Protein AF-A0A150RZE4-F1 (afdb_monomer)

Secondary structure (DSSP, 8-state):
-EEEEEEEPPTT---EEEEEEE---TT-SS-HHHHHHHHHHHHHHHSTTHHHH--EE--SSS-PPEEEEETTEEEEE-GGG-SSS-SSPPPP------SS--GGGT-SS-SB-SSTT-B--STTTSGGGHHHHHHHHHHHHHHHHHHH-HHHHHHHHHHHHHHTT-

Structure (mmCIF, N/CA/C/O backbone):
data_AF-A0A150RZE4-F1
#
_entry.id   AF-A0A150RZE4-F1
#
loop_
_atom_site.group_PDB
_atom_site.id
_atom_site.type_symbol
_atom_site.label_atom_id
_atom_site.label_alt_id
_atom_site.label_comp_id
_atom_site.label_asym_id
_atom_site.label_entity_id
_atom_site.label_seq_id
_atom_site.pdbx_PDB_ins_code
_atom_site.Cartn_x
_atom_site.Cartn_y
_atom_site.Cartn_z
_atom_site.occupancy
_atom_site.B_iso_or_equiv
_atom_site.auth_seq_id
_atom_site.auth_comp_id
_atom_site.auth_asym_id
_atom_site.auth_atom_id
_atom_site.pdbx_PDB_model_num
ATOM 1 N N . MET A 1 1 ? 0.064 -6.403 -2.874 1.00 68.62 1 MET A N 1
ATOM 2 C CA . MET A 1 1 ? 1.194 -6.462 -1.921 1.00 68.62 1 MET A CA 1
ATOM 3 C C . MET A 1 1 ? 0.955 -5.385 -0.879 1.00 68.62 1 MET A C 1
ATOM 5 O O . MET A 1 1 ? 0.702 -4.257 -1.284 1.00 68.62 1 MET A O 1
ATOM 9 N N . ILE A 1 2 ? 0.989 -5.742 0.407 1.00 83.56 2 ILE A N 1
ATOM 10 C CA . ILE A 1 2 ? 0.889 -4.801 1.530 1.00 83.56 2 ILE A CA 1
ATOM 11 C C . ILE A 1 2 ? 2.269 -4.728 2.173 1.00 83.56 2 ILE A C 1
ATOM 13 O O . ILE A 1 2 ? 2.831 -5.760 2.536 1.00 83.56 2 ILE A O 1
ATOM 17 N N . HIS A 1 3 ? 2.824 -3.528 2.273 1.00 85.88 3 HIS A N 1
ATOM 18 C CA . HIS A 1 3 ? 4.017 -3.264 3.061 1.00 85.88 3 HIS A CA 1
ATOM 19 C C . HIS A 1 3 ? 3.568 -2.797 4.444 1.00 85.88 3 HIS A C 1
ATOM 21 O O . HIS A 1 3 ? 2.830 -1.822 4.551 1.00 85.88 3 HIS A O 1
ATOM 27 N N . LEU A 1 4 ? 3.956 -3.528 5.486 1.00 90.50 4 LEU A N 1
ATOM 28 C CA . LEU A 1 4 ? 3.544 -3.257 6.858 1.00 90.50 4 LEU A CA 1
ATOM 29 C C . LEU A 1 4 ? 4.760 -2.873 7.696 1.00 90.50 4 LEU A C 1
ATOM 31 O O . LEU A 1 4 ? 5.730 -3.628 7.771 1.00 90.50 4 LEU A O 1
ATOM 35 N N . GLN A 1 5 ? 4.680 -1.726 8.358 1.00 93.31 5 GLN A N 1
ATOM 36 C CA . GLN A 1 5 ? 5.682 -1.249 9.299 1.00 93.31 5 GLN A CA 1
ATOM 37 C C . GLN A 1 5 ? 5.070 -1.075 10.683 1.00 93.31 5 GLN A C 1
ATOM 39 O O . GLN A 1 5 ? 3.933 -0.632 10.832 1.00 93.31 5 GLN A O 1
ATOM 44 N N . ARG A 1 6 ? 5.853 -1.410 11.706 1.00 93.12 6 ARG A N 1
ATOM 45 C CA . ARG A 1 6 ? 5.508 -1.176 13.103 1.00 93.12 6 ARG A CA 1
ATOM 46 C C . ARG A 1 6 ? 6.266 0.050 13.606 1.00 93.12 6 ARG A C 1
ATOM 48 O O . ARG A 1 6 ? 7.490 0.088 13.509 1.00 93.12 6 ARG A O 1
ATOM 55 N N . CYS A 1 7 ? 5.547 1.002 14.186 1.00 92.44 7 CYS A N 1
ATOM 56 C CA . CYS A 1 7 ? 6.097 2.198 14.811 1.00 92.44 7 CYS A CA 1
ATOM 57 C C . CYS A 1 7 ? 5.615 2.275 16.263 1.00 92.44 7 CYS A C 1
ATOM 59 O O . CYS A 1 7 ? 4.412 2.310 16.524 1.00 92.44 7 CYS A O 1
ATOM 61 N N . ASP A 1 8 ? 6.546 2.304 17.214 1.00 89.19 8 ASP A N 1
ATOM 62 C CA . ASP A 1 8 ? 6.193 2.487 18.619 1.00 89.19 8 ASP A CA 1
ATOM 63 C C . ASP A 1 8 ? 5.810 3.954 18.867 1.00 89.19 8 ASP A C 1
ATOM 65 O O . ASP A 1 8 ? 6.458 4.881 18.367 1.00 89.19 8 ASP A O 1
ATOM 69 N N . LEU A 1 9 ? 4.731 4.169 19.620 1.00 88.06 9 LEU A N 1
ATOM 70 C CA . LEU A 1 9 ? 4.290 5.510 19.984 1.00 88.06 9 LEU A CA 1
ATOM 71 C C . LEU A 1 9 ? 5.104 6.042 21.173 1.00 88.06 9 LEU A C 1
ATOM 73 O O . LEU A 1 9 ? 5.551 5.266 22.022 1.00 88.06 9 LEU A O 1
ATOM 77 N N . PRO A 1 10 ? 5.317 7.367 21.259 1.00 86.94 10 PRO A N 1
ATOM 78 C CA . PRO A 1 10 ? 6.025 7.950 22.386 1.00 86.94 10 PRO A CA 1
ATOM 79 C C . PRO A 1 10 ? 5.259 7.726 23.708 1.00 86.94 10 PRO A C 1
ATOM 81 O O . PRO A 1 10 ? 4.022 7.733 23.722 1.00 86.94 10 PRO A O 1
ATOM 84 N N . PRO A 1 11 ? 5.972 7.576 24.844 1.00 82.62 11 PRO A N 1
ATOM 85 C CA . PRO A 1 11 ? 5.349 7.458 26.160 1.00 82.62 11 PRO A CA 1
ATOM 86 C C . PRO A 1 11 ? 4.418 8.648 26.457 1.00 82.62 11 PRO A C 1
ATOM 88 O O . PRO A 1 11 ? 4.728 9.772 26.055 1.00 82.62 11 PRO A O 1
ATOM 91 N N . PRO A 1 12 ? 3.303 8.448 27.186 1.00 81.75 12 PRO A N 1
ATOM 92 C CA . PRO A 1 12 ? 2.965 7.272 27.996 1.00 81.75 12 PRO A CA 1
ATOM 93 C C . PRO A 1 12 ? 2.113 6.209 27.277 1.00 81.75 12 PRO A C 1
ATOM 95 O O . PRO A 1 12 ? 1.579 5.327 27.946 1.00 81.75 12 PRO A O 1
ATOM 98 N N . SER A 1 13 ? 1.927 6.300 25.955 1.00 84.62 13 SER A N 1
ATOM 99 C CA . SER A 1 13 ? 1.071 5.352 25.233 1.00 84.62 13 SER A CA 1
ATOM 100 C C . SER A 1 13 ? 1.683 3.948 25.239 1.00 84.62 13 SER A C 1
ATOM 102 O O . SER A 1 13 ? 2.878 3.781 25.007 1.00 84.62 13 SER A O 1
ATOM 104 N N . THR A 1 14 ? 0.857 2.936 25.506 1.00 87.00 14 THR A N 1
ATOM 105 C CA . THR A 1 14 ? 1.204 1.517 25.314 1.00 87.00 14 THR A CA 1
ATOM 106 C C . THR A 1 14 ? 0.769 1.000 23.941 1.00 87.00 14 THR A C 1
ATOM 108 O O . THR A 1 14 ? 0.929 -0.185 23.654 1.00 87.00 14 THR A O 1
ATOM 111 N N . ASP A 1 15 ? 0.174 1.863 23.116 1.00 91.12 15 ASP A N 1
ATOM 112 C CA . ASP A 1 15 ? -0.333 1.502 21.800 1.00 91.12 15 ASP A CA 1
ATOM 113 C C . ASP A 1 15 ? 0.804 1.482 20.777 1.00 91.12 15 ASP A C 1
ATOM 115 O O . ASP A 1 15 ? 1.861 2.097 20.936 1.00 91.12 15 ASP A O 1
ATOM 119 N N . THR A 1 16 ? 0.588 0.746 19.695 1.00 92.88 16 THR A N 1
ATOM 120 C CA . THR A 1 16 ? 1.543 0.620 18.597 1.00 92.88 16 THR A CA 1
ATOM 121 C C . THR A 1 16 ? 0.870 1.054 17.309 1.00 92.88 16 THR A C 1
ATOM 123 O O . THR A 1 16 ? -0.236 0.610 17.001 1.00 92.88 16 THR A O 1
ATOM 126 N N . LEU A 1 17 ? 1.548 1.899 16.538 1.00 93.75 17 LEU A N 1
ATOM 127 C CA . LEU A 1 17 ? 1.087 2.290 15.219 1.00 93.75 17 LEU A CA 1
ATOM 128 C C . LEU A 1 17 ? 1.547 1.249 14.196 1.00 93.75 17 LEU A C 1
ATOM 130 O O . LEU A 1 17 ? 2.738 0.966 14.066 1.00 93.75 17 LEU A O 1
ATOM 134 N N . LEU A 1 18 ? 0.595 0.696 13.451 1.00 95.19 18 LEU A N 1
ATOM 135 C CA . LEU A 1 18 ? 0.874 -0.106 12.267 1.00 95.19 18 LEU A CA 1
ATOM 136 C C . LEU A 1 18 ? 0.630 0.756 11.030 1.00 95.19 18 LEU A C 1
ATOM 138 O O . LEU A 1 18 ? -0.494 1.194 10.790 1.00 95.19 18 LEU A O 1
ATOM 142 N N . VAL A 1 19 ? 1.683 1.003 10.254 1.00 95.00 19 VAL A N 1
ATOM 143 C CA . VAL A 1 19 ? 1.608 1.736 8.988 1.00 95.00 19 VAL A CA 1
ATOM 144 C C . VAL A 1 19 ? 1.555 0.717 7.860 1.00 95.00 19 VAL A C 1
ATOM 146 O O . VAL A 1 19 ? 2.504 -0.039 7.656 1.00 95.00 19 VAL A O 1
ATOM 149 N N . ALA A 1 20 ? 0.429 0.680 7.153 1.00 93.25 20 ALA A N 1
ATOM 150 C CA . ALA A 1 20 ? 0.227 -0.192 6.008 1.00 93.25 20 ALA A CA 1
ATOM 151 C C . ALA A 1 20 ? 0.217 0.630 4.717 1.00 93.25 20 ALA A C 1
ATOM 153 O O . ALA A 1 20 ? -0.583 1.550 4.560 1.00 93.25 20 ALA A O 1
ATOM 154 N N . GLU A 1 21 ? 1.081 0.263 3.778 1.00 88.81 21 GLU A N 1
ATOM 155 C CA . GLU A 1 21 ? 1.181 0.886 2.465 1.00 88.81 21 GLU A CA 1
ATOM 156 C C . GLU A 1 21 ? 0.834 -0.129 1.379 1.00 88.81 21 GLU A C 1
ATOM 158 O O . GLU A 1 21 ? 1.273 -1.285 1.402 1.00 88.81 21 GLU A O 1
ATOM 163 N N . ILE A 1 22 ? 0.067 0.318 0.388 1.00 85.69 22 ILE A N 1
ATOM 164 C CA . ILE A 1 22 ? -0.231 -0.460 -0.810 1.00 85.69 22 ILE A CA 1
ATOM 165 C C . ILE A 1 22 ? 0.018 0.378 -2.052 1.00 85.69 22 ILE A C 1
ATOM 167 O O . ILE A 1 22 ? -0.151 1.595 -2.057 1.00 85.69 22 ILE A O 1
ATOM 171 N N . LEU A 1 23 ? 0.363 -0.300 -3.140 1.00 82.69 23 LEU A N 1
ATOM 172 C CA . LEU A 1 23 ? 0.242 0.287 -4.465 1.00 82.69 23 LEU A CA 1
ATOM 173 C C . LEU A 1 23 ? -1.201 0.100 -4.926 1.00 82.69 23 LEU A C 1
ATOM 175 O O . LEU A 1 23 ? -1.686 -1.033 -4.947 1.00 82.69 23 LEU A O 1
ATOM 179 N N . LEU A 1 24 ? -1.860 1.198 -5.294 1.00 81.19 24 LEU A N 1
ATOM 180 C CA . LEU A 1 24 ? -3.195 1.189 -5.881 1.00 81.19 24 LEU A CA 1
ATOM 181 C C . LEU A 1 24 ? -3.069 1.410 -7.399 1.00 81.19 24 LEU A C 1
ATOM 183 O O . LEU A 1 24 ? -2.733 2.516 -7.818 1.00 81.19 24 LEU A O 1
ATOM 187 N N . PRO A 1 25 ? -3.265 0.377 -8.235 1.00 73.81 25 PRO A N 1
ATOM 188 C CA . PRO A 1 25 ? -3.227 0.541 -9.684 1.00 73.81 25 PRO A CA 1
ATOM 189 C C . PRO A 1 25 ? -4.436 1.342 -10.185 1.00 73.81 25 PRO A C 1
ATOM 191 O O . PRO A 1 25 ? -5.564 1.021 -9.818 1.00 73.81 25 PRO A O 1
ATOM 194 N N . ASP A 1 26 ? -4.221 2.280 -11.115 1.00 69.62 26 ASP A N 1
ATOM 195 C CA . ASP A 1 26 ? -5.285 3.103 -11.730 1.00 69.62 26 ASP A CA 1
ATOM 196 C C . ASP A 1 26 ? -6.411 2.269 -12.386 1.00 69.62 26 ASP A C 1
ATOM 198 O O . ASP A 1 26 ? -7.526 2.749 -12.569 1.00 69.62 26 ASP A O 1
ATOM 202 N N . ARG A 1 27 ? -6.136 1.007 -12.748 1.00 70.62 27 ARG A N 1
ATOM 203 C CA . ARG A 1 27 ? -7.092 0.071 -13.378 1.00 70.62 27 ARG A CA 1
ATOM 204 C C . ARG A 1 27 ? -7.380 -1.168 -12.524 1.00 70.62 27 ARG A C 1
ATOM 206 O O . ARG A 1 27 ? -7.675 -2.237 -13.054 1.00 70.62 27 ARG A O 1
ATOM 213 N N . SER A 1 28 ? -7.219 -1.051 -11.211 1.00 73.00 28 SER A N 1
ATOM 214 C CA . SER A 1 28 ? -7.505 -2.131 -10.268 1.00 73.00 28 SER A CA 1
ATOM 215 C C . SER A 1 28 ? -9.014 -2.329 -10.081 1.00 73.00 28 SER A C 1
ATOM 217 O O . SER A 1 28 ? -9.747 -1.342 -10.063 1.00 73.00 28 SER A O 1
ATOM 219 N N . PRO A 1 29 ? -9.496 -3.571 -9.874 1.00 82.12 29 PRO A N 1
ATOM 220 C CA . PRO A 1 29 ? -10.863 -3.796 -9.404 1.00 82.12 29 PRO A CA 1
ATOM 221 C C . PRO A 1 29 ? -11.077 -3.277 -7.974 1.00 82.12 29 PRO A C 1
ATOM 223 O O . PRO A 1 29 ? -12.210 -3.034 -7.584 1.00 82.12 29 PRO A O 1
ATOM 226 N N . LEU A 1 30 ? -9.999 -3.114 -7.199 1.00 85.94 30 LEU A N 1
ATOM 227 C CA . LEU A 1 30 ? -10.041 -2.525 -5.866 1.00 85.94 30 LEU A CA 1
ATOM 228 C C . LEU A 1 30 ? -10.041 -1.001 -5.983 1.00 85.94 30 LEU A C 1
ATOM 230 O O . LEU A 1 30 ? -9.031 -0.419 -6.389 1.00 85.94 30 LEU A O 1
ATOM 234 N N . SER A 1 31 ? -11.148 -0.365 -5.605 1.00 90.94 31 SER A N 1
ATOM 235 C CA . SER A 1 31 ? -11.231 1.093 -5.555 1.00 90.94 31 SER A CA 1
ATOM 236 C C . SER A 1 31 ? -10.500 1.667 -4.334 1.00 90.94 31 SER A C 1
ATOM 238 O O . SER A 1 31 ? -10.286 0.987 -3.328 1.00 90.94 31 SER A O 1
ATOM 240 N N . LEU A 1 32 ? -10.155 2.959 -4.389 1.00 90.50 32 LEU A N 1
ATOM 241 C CA . LEU A 1 32 ? -9.552 3.673 -3.256 1.00 90.50 32 LEU A CA 1
ATOM 242 C C . LEU A 1 32 ? -10.427 3.610 -1.991 1.00 90.50 32 LEU A C 1
ATOM 244 O O . LEU A 1 32 ? -9.903 3.494 -0.887 1.00 90.50 32 LEU A O 1
ATOM 248 N N . LEU A 1 33 ? -11.752 3.639 -2.152 1.00 92.62 33 LEU A N 1
ATOM 249 C CA . LEU A 1 33 ? -12.703 3.600 -1.037 1.00 92.62 33 LEU A CA 1
ATOM 250 C C . LEU A 1 33 ? -12.755 2.224 -0.354 1.00 92.62 33 LEU A C 1
ATOM 252 O O . LEU A 1 33 ? -13.045 2.131 0.836 1.00 92.62 33 LEU A O 1
ATOM 256 N N . GLU A 1 34 ? -12.452 1.156 -1.093 1.00 94.25 34 GLU A N 1
ATOM 257 C CA . GLU A 1 34 ? -12.431 -0.222 -0.587 1.00 94.25 34 GLU A CA 1
ATOM 258 C C . GLU A 1 34 ? -11.047 -0.631 -0.069 1.00 94.25 34 GLU A C 1
ATOM 260 O O . GLU A 1 34 ? -10.932 -1.561 0.731 1.00 94.25 34 GLU A O 1
ATOM 265 N N . ALA A 1 35 ? -9.994 0.079 -0.488 1.00 93.44 35 ALA A N 1
ATOM 266 C CA . ALA A 1 35 ? -8.604 -0.249 -0.192 1.00 93.44 35 ALA A CA 1
ATOM 267 C C . ALA A 1 35 ? -8.330 -0.436 1.304 1.00 93.44 35 ALA A C 1
ATOM 269 O O . ALA A 1 35 ? -7.691 -1.412 1.695 1.00 93.44 35 ALA A O 1
ATOM 270 N N . ARG A 1 36 ? -8.848 0.459 2.153 1.00 95.31 36 ARG A N 1
ATOM 271 C CA . ARG A 1 36 ? -8.673 0.376 3.610 1.00 95.31 36 ARG A CA 1
ATOM 272 C C . ARG A 1 36 ? -9.277 -0.901 4.199 1.00 95.31 36 ARG A C 1
ATOM 274 O O . ARG A 1 36 ? -8.641 -1.529 5.042 1.00 95.31 36 ARG A O 1
ATOM 281 N N . GLN A 1 37 ? -10.474 -1.294 3.756 1.00 95.31 37 GLN A N 1
ATOM 282 C CA . GLN A 1 37 ? -11.107 -2.536 4.210 1.00 95.31 37 GLN A CA 1
ATOM 283 C C . GLN A 1 37 ? -10.313 -3.749 3.721 1.00 95.31 37 GLN A C 1
ATOM 285 O O . GLN A 1 37 ? -9.995 -4.617 4.523 1.00 95.31 37 GLN A O 1
ATOM 290 N N . ALA A 1 38 ? -9.909 -3.764 2.448 1.00 94.75 38 ALA A N 1
ATOM 291 C CA . ALA A 1 38 ? -9.130 -4.862 1.880 1.00 94.75 38 ALA A CA 1
ATOM 292 C C . ALA A 1 38 ? -7.770 -5.052 2.575 1.00 94.75 38 ALA A C 1
ATOM 294 O O . ALA A 1 38 ? -7.336 -6.184 2.788 1.00 94.75 38 ALA A O 1
ATOM 295 N N . VAL A 1 39 ? -7.102 -3.956 2.956 1.00 94.62 39 VAL A N 1
ATOM 296 C CA . VAL A 1 39 ? -5.878 -4.011 3.768 1.00 94.62 39 VAL A CA 1
ATOM 297 C C . VAL A 1 39 ? -6.173 -4.614 5.134 1.00 94.62 39 VAL A C 1
ATOM 299 O O . VAL A 1 39 ? -5.452 -5.512 5.560 1.00 94.62 39 VAL A O 1
ATOM 302 N N . LEU A 1 40 ? -7.227 -4.152 5.811 1.00 95.38 40 LEU A N 1
ATOM 303 C CA . LEU A 1 40 ? -7.577 -4.660 7.132 1.00 95.38 40 LEU A CA 1
ATOM 304 C C . LEU A 1 40 ? -7.924 -6.154 7.095 1.00 95.38 40 LEU A C 1
ATOM 306 O O . LEU A 1 40 ? -7.404 -6.901 7.914 1.00 95.38 40 LEU A O 1
ATOM 310 N N . ASP A 1 41 ? -8.717 -6.594 6.117 1.00 95.06 41 ASP A N 1
ATOM 311 C CA . ASP A 1 41 ? -9.103 -7.999 5.945 1.00 95.06 41 ASP A CA 1
ATOM 312 C C . ASP A 1 41 ? -7.876 -8.894 5.728 1.00 95.06 41 ASP A C 1
ATOM 314 O O . ASP A 1 41 ? -7.741 -9.940 6.365 1.00 95.06 41 ASP A O 1
ATOM 318 N N . ALA A 1 42 ? -6.945 -8.458 4.874 1.00 94.81 42 ALA A N 1
ATOM 319 C CA . ALA A 1 42 ? -5.697 -9.174 4.637 1.00 94.81 42 ALA A CA 1
ATOM 320 C C . ALA A 1 42 ? -4.825 -9.240 5.901 1.00 94.81 42 ALA A C 1
ATOM 322 O O . ALA A 1 42 ? -4.275 -10.291 6.217 1.00 94.81 42 ALA A O 1
ATOM 323 N N . LEU A 1 43 ? -4.717 -8.142 6.654 1.00 94.81 43 LEU A N 1
ATOM 324 C CA . LEU A 1 43 ? -3.960 -8.132 7.905 1.00 94.81 43 LEU A CA 1
ATOM 325 C C . LEU A 1 43 ? -4.611 -9.007 8.977 1.00 94.81 43 LEU A C 1
ATOM 327 O O . LEU A 1 43 ? -3.899 -9.714 9.677 1.00 94.81 43 LEU A O 1
ATOM 331 N N . THR A 1 44 ? -5.936 -9.003 9.104 1.00 94.12 44 THR A N 1
ATOM 332 C CA . THR A 1 44 ? -6.656 -9.847 10.068 1.00 94.12 44 THR A CA 1
ATOM 333 C C . THR A 1 44 ? -6.558 -11.332 9.720 1.00 94.12 44 THR A C 1
ATOM 335 O O . THR A 1 44 ? -6.514 -12.159 10.629 1.00 94.12 44 THR A O 1
ATOM 338 N N . ALA A 1 45 ? -6.484 -11.680 8.432 1.00 94.81 45 ALA A N 1
ATOM 339 C CA . ALA A 1 45 ? -6.262 -13.057 7.998 1.00 94.81 45 ALA A CA 1
ATOM 340 C C . ALA A 1 45 ? -4.870 -13.584 8.394 1.00 94.81 45 ALA A C 1
ATOM 342 O O . ALA A 1 45 ? -4.743 -14.746 8.775 1.00 94.81 45 ALA A O 1
ATOM 343 N N . GLU A 1 46 ? -3.843 -12.731 8.335 1.00 93.62 46 GLU A N 1
ATOM 344 C CA . GLU A 1 46 ? -2.446 -13.120 8.577 1.00 93.62 46 GLU A CA 1
ATOM 345 C C . GLU A 1 46 ? -1.978 -12.885 10.026 1.00 93.62 46 GLU A C 1
ATOM 347 O O . GLU A 1 46 ? -1.076 -13.572 10.509 1.00 93.62 46 GLU A O 1
ATOM 352 N N . LEU A 1 47 ? -2.567 -11.919 10.740 1.00 93.06 47 LEU A N 1
ATOM 353 C CA . LEU A 1 47 ? -2.191 -11.537 12.104 1.00 93.06 47 LEU A CA 1
ATOM 354 C C . LEU A 1 47 ? -3.253 -12.006 13.110 1.00 93.06 47 LEU A C 1
ATOM 356 O O . LEU A 1 47 ? -4.325 -11.397 13.217 1.00 93.06 47 LEU A O 1
ATOM 360 N N . PRO A 1 48 ? -2.958 -13.051 13.909 1.00 93.25 48 PRO A N 1
ATOM 361 C CA . PRO A 1 48 ? -3.902 -13.581 14.879 1.00 93.25 48 PRO A CA 1
ATOM 362 C C . PRO A 1 48 ? -4.370 -12.511 15.863 1.00 93.25 48 PRO A C 1
ATOM 364 O O . PRO A 1 48 ? -3.569 -11.768 16.428 1.00 93.25 48 PRO A O 1
ATOM 367 N N . PHE A 1 49 ? -5.680 -12.485 16.106 1.00 91.88 49 PHE A N 1
ATOM 368 C CA . PHE A 1 49 ? -6.333 -11.622 17.096 1.00 91.88 49 PHE A CA 1
ATOM 369 C C . PHE A 1 49 ? -6.248 -10.115 16.825 1.00 91.88 49 PHE A C 1
ATOM 371 O O . PHE A 1 49 ? -6.724 -9.351 17.663 1.00 91.88 49 PHE A O 1
ATOM 378 N N . LEU A 1 50 ? -5.726 -9.673 15.672 1.00 92.56 50 LEU A N 1
ATOM 379 C CA . LEU A 1 50 ? -5.575 -8.250 15.344 1.00 92.56 50 LEU A CA 1
ATOM 380 C C . LEU A 1 50 ? -6.870 -7.463 15.582 1.00 92.56 50 LEU A C 1
ATOM 382 O O . LEU A 1 50 ? -6.859 -6.444 16.262 1.00 92.56 50 LEU A O 1
ATOM 386 N N . GLU A 1 51 ? -7.995 -7.997 15.111 1.00 91.38 51 GLU A N 1
ATOM 387 C CA . GLU A 1 51 ? -9.346 -7.436 15.260 1.00 91.38 51 GLU A CA 1
ATOM 388 C C . GLU A 1 51 ? -9.778 -7.136 16.708 1.00 91.38 51 GLU A C 1
ATOM 390 O O . GLU A 1 51 ? -10.679 -6.329 16.921 1.00 91.38 51 GLU A O 1
ATOM 395 N N . ARG A 1 52 ? -9.179 -7.785 17.714 1.00 92.81 52 ARG A N 1
ATOM 396 C CA . ARG A 1 52 ? -9.480 -7.562 19.141 1.00 92.81 52 ARG A CA 1
ATOM 397 C C . ARG A 1 52 ? -8.654 -6.430 19.741 1.00 92.81 52 ARG A C 1
ATOM 399 O O . ARG A 1 52 ? -8.985 -5.945 20.817 1.00 92.81 52 ARG A O 1
ATOM 406 N N . HIS A 1 53 ? -7.578 -6.051 19.058 1.00 92.69 53 HIS A N 1
ATOM 407 C CA . HIS A 1 53 ? -6.590 -5.076 19.505 1.00 92.69 53 HIS A CA 1
ATOM 408 C C . HIS A 1 53 ? -6.600 -3.796 18.660 1.00 92.69 53 HIS A C 1
ATOM 410 O O . HIS A 1 53 ? -5.793 -2.900 18.898 1.00 92.69 53 HIS A O 1
ATOM 416 N N . LEU A 1 54 ? -7.506 -3.687 17.683 1.00 94.81 54 LEU A N 1
ATOM 417 C CA . LEU A 1 54 ? -7.706 -2.449 16.939 1.00 94.81 54 LEU A CA 1
ATOM 418 C C . LEU A 1 54 ? -8.282 -1.381 17.869 1.00 94.81 54 LEU A C 1
ATOM 420 O O . LEU A 1 54 ? -9.284 -1.607 18.541 1.00 94.81 54 LEU A O 1
ATOM 424 N N . VAL A 1 55 ? -7.657 -0.206 17.861 1.00 94.06 55 VAL A N 1
ATOM 425 C CA . VAL A 1 55 ? -8.143 0.995 18.560 1.00 94.06 55 VAL A CA 1
ATOM 426 C C . VAL A 1 55 ? -8.651 2.011 17.543 1.00 94.06 55 VAL A C 1
ATOM 428 O O . VAL A 1 55 ? -9.729 2.585 17.693 1.00 94.06 55 VAL A O 1
ATOM 431 N N . LEU A 1 56 ? -7.889 2.209 16.468 1.00 93.56 56 LEU A N 1
ATOM 432 C CA . LEU A 1 56 ? -8.186 3.172 15.422 1.00 93.56 56 LEU A CA 1
ATOM 433 C C . LEU A 1 56 ? -7.664 2.658 14.080 1.00 93.56 56 LEU A C 1
ATOM 435 O O . LEU A 1 56 ? -6.560 2.124 14.006 1.00 93.56 56 LEU A O 1
ATOM 439 N N . VAL A 1 57 ? -8.457 2.834 13.025 1.00 95.88 57 VAL A N 1
ATOM 440 C CA . VAL A 1 57 ? -8.045 2.571 11.643 1.00 95.88 57 VAL A CA 1
ATOM 441 C C . VAL A 1 57 ? -8.397 3.785 10.792 1.00 95.88 57 VAL A C 1
ATOM 443 O O . VAL A 1 57 ? -9.563 4.178 10.689 1.00 95.88 57 VAL A O 1
ATOM 446 N N . ASP A 1 58 ? -7.378 4.365 10.165 1.00 94.88 58 ASP A N 1
ATOM 447 C CA . ASP A 1 58 ? -7.512 5.506 9.266 1.00 94.88 58 ASP A CA 1
ATOM 448 C C . ASP A 1 58 ? -6.722 5.292 7.970 1.00 94.88 58 ASP A C 1
ATOM 450 O O . ASP A 1 58 ? -5.709 4.597 7.950 1.00 94.88 58 ASP A O 1
ATOM 454 N N . SER A 1 59 ? -7.201 5.910 6.896 1.00 93.88 59 SER A N 1
ATOM 455 C CA . SER A 1 59 ? -6.457 6.147 5.667 1.00 93.88 59 SER A CA 1
ATOM 456 C C . SER A 1 59 ? -6.524 7.639 5.381 1.00 93.88 59 SER A C 1
ATOM 458 O O . SER A 1 59 ? -7.605 8.208 5.244 1.00 93.88 59 SER A O 1
ATOM 460 N N . VAL A 1 60 ? -5.368 8.286 5.257 1.00 91.56 60 VAL A N 1
ATOM 461 C CA . VAL A 1 60 ? -5.321 9.715 4.915 1.00 91.56 60 VAL A CA 1
ATOM 462 C C . VAL A 1 60 ? -5.774 9.978 3.476 1.00 91.56 60 VAL A C 1
ATOM 464 O O . VAL A 1 60 ? -6.126 11.103 3.143 1.00 91.56 60 VAL A O 1
ATOM 467 N N . HIS A 1 61 ? -5.807 8.949 2.624 1.00 91.94 61 HIS A N 1
ATOM 468 C CA . HIS A 1 61 ? -6.035 9.089 1.186 1.00 91.94 61 HIS A CA 1
ATOM 469 C C . HIS A 1 61 ? -7.475 8.830 0.744 1.00 91.94 61 HIS A C 1
ATOM 471 O O . HIS A 1 61 ? -7.873 9.327 -0.304 1.00 91.94 61 HIS A O 1
ATOM 477 N N . ASP A 1 62 ? -8.266 8.055 1.492 1.00 92.31 62 ASP A N 1
ATOM 478 C CA . ASP A 1 62 ? -9.608 7.656 1.034 1.00 92.31 62 ASP A CA 1
ATOM 479 C C . ASP A 1 62 ? -10.689 8.719 1.297 1.00 92.31 62 ASP A C 1
ATOM 481 O O . ASP A 1 62 ? -11.775 8.656 0.722 1.00 92.31 62 ASP A O 1
ATOM 485 N N . GLY A 1 63 ? -10.392 9.711 2.143 1.00 91.44 63 GLY A N 1
ATOM 486 C CA . GLY A 1 63 ? -11.319 10.784 2.509 1.00 91.44 63 GLY A CA 1
ATOM 487 C C . GLY A 1 63 ? -12.521 10.318 3.331 1.00 91.44 63 GLY A C 1
ATOM 488 O O . GLY A 1 63 ? -13.449 11.094 3.547 1.00 91.44 63 GLY A O 1
ATOM 489 N N . LEU A 1 64 ? -12.524 9.071 3.800 1.00 93.62 64 LEU A N 1
ATOM 490 C CA . LEU A 1 64 ? -13.628 8.497 4.551 1.00 93.62 64 LEU A CA 1
ATOM 491 C C . LEU A 1 64 ? -13.519 8.834 6.051 1.00 93.62 64 LEU A C 1
ATOM 493 O O . LEU A 1 64 ? -12.436 9.170 6.548 1.00 93.62 64 LEU A O 1
ATOM 497 N N . PRO A 1 65 ? -14.627 8.697 6.809 1.00 95.00 65 PRO A N 1
ATOM 498 C CA . PRO A 1 65 ? -14.596 8.785 8.263 1.00 95.00 65 PRO A CA 1
ATOM 499 C C . PRO A 1 65 ? -13.636 7.765 8.880 1.00 95.00 65 PRO A C 1
ATOM 501 O O . PRO A 1 65 ? -13.502 6.631 8.399 1.00 95.00 65 PRO A O 1
ATOM 504 N N . VAL A 1 66 ? -13.011 8.156 9.986 1.00 94.81 66 VAL A N 1
ATOM 505 C CA . VAL A 1 66 ? -12.087 7.317 10.751 1.00 94.81 66 VAL A CA 1
ATOM 506 C C . VAL A 1 66 ? -12.855 6.248 11.508 1.00 94.81 66 VAL A C 1
ATOM 508 O O . VAL A 1 66 ? -13.952 6.490 12.016 1.00 94.81 66 VAL A O 1
ATOM 511 N N . TRP A 1 67 ? -12.290 5.047 11.572 1.00 96.00 67 TRP A N 1
ATOM 512 C CA . TRP A 1 67 ? -12.873 3.942 12.317 1.00 96.00 67 TRP A CA 1
ATOM 513 C C . TRP A 1 67 ? -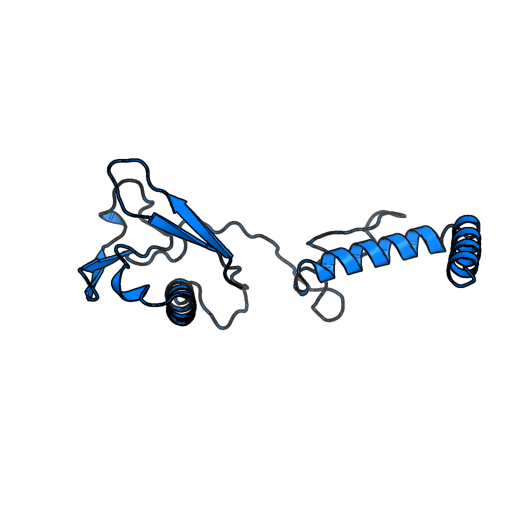12.274 3.919 13.712 1.00 96.00 67 TRP A C 1
ATOM 515 O O . TRP A 1 67 ? -11.098 3.604 13.878 1.00 96.00 67 TRP A O 1
ATOM 525 N N . LEU A 1 68 ? -13.088 4.238 14.710 1.00 95.25 68 LEU A N 1
ATOM 526 C CA . LEU A 1 68 ? -12.739 4.049 16.109 1.00 95.25 68 LEU A CA 1
ATOM 527 C C . LEU A 1 68 ? -13.307 2.713 16.584 1.00 95.25 68 LEU A C 1
ATOM 529 O O . LEU A 1 68 ? -14.467 2.394 16.311 1.00 95.25 68 LEU A O 1
ATOM 533 N N . TYR A 1 69 ? -12.505 1.952 17.311 1.00 94.56 69 TYR A N 1
ATOM 534 C CA . TYR A 1 69 ? -12.900 0.675 17.878 1.00 94.56 69 TYR A CA 1
ATOM 535 C C . TYR A 1 69 ? -13.033 0.796 19.395 1.00 94.56 69 TYR A C 1
ATOM 537 O O . TYR A 1 69 ? -12.138 1.274 20.087 1.00 94.56 69 TYR A O 1
ATOM 545 N N . ASP A 1 70 ? -14.189 0.376 19.901 1.00 89.00 70 ASP A N 1
ATOM 546 C CA . ASP A 1 70 ? -14.457 0.186 21.325 1.00 89.00 70 ASP A CA 1
ATOM 547 C C . ASP A 1 70 ? -14.657 -1.317 21.549 1.00 89.00 70 ASP A C 1
ATOM 549 O O . ASP A 1 70 ? -15.720 -1.880 21.248 1.00 89.00 70 ASP A O 1
ATOM 553 N N . GLY A 1 71 ? -13.566 -1.995 21.912 1.00 85.44 71 GLY A N 1
ATOM 554 C CA . GLY A 1 71 ? -13.449 -3.441 21.739 1.00 85.44 71 GLY A CA 1
ATOM 555 C C . GLY A 1 71 ? -13.595 -3.813 20.260 1.00 85.44 71 GLY A C 1
ATOM 556 O O . GLY A 1 71 ? -12.946 -3.234 19.399 1.00 85.44 71 GLY A O 1
ATOM 557 N N . GLN A 1 72 ? -14.496 -4.743 19.936 1.00 85.81 72 GLN A N 1
ATOM 558 C CA . GLN A 1 72 ? -14.757 -5.132 18.540 1.00 85.81 72 GLN A CA 1
ATOM 559 C C . GLN A 1 72 ? -15.847 -4.295 17.855 1.00 85.81 72 GLN A C 1
ATOM 561 O O . GLN A 1 72 ? -16.238 -4.573 16.720 1.00 85.81 72 GLN A O 1
ATOM 566 N N . ARG A 1 73 ? -16.375 -3.262 18.525 1.00 91.31 73 ARG A N 1
ATOM 567 C CA . ARG A 1 73 ? -17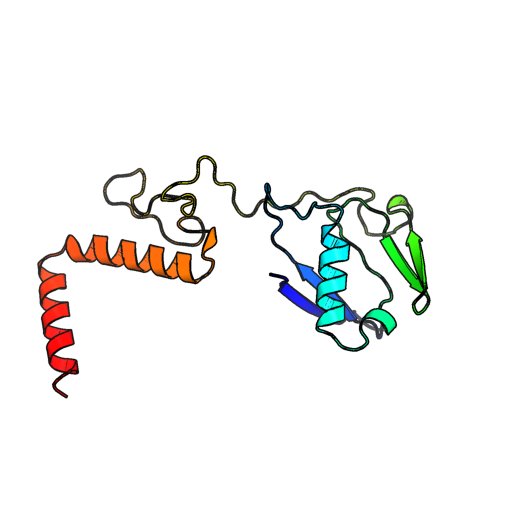.437 -2.430 17.961 1.00 91.31 73 ARG A CA 1
ATOM 568 C C . ARG A 1 73 ? -16.849 -1.225 17.235 1.00 91.31 73 ARG A C 1
ATOM 570 O O . ARG A 1 73 ? -16.314 -0.314 17.862 1.00 91.31 73 ARG A O 1
ATOM 577 N N . ARG A 1 74 ? -17.038 -1.190 15.914 1.00 94.00 74 ARG A N 1
ATOM 578 C CA . ARG A 1 74 ? -16.656 -0.063 15.054 1.00 94.00 74 ARG A CA 1
ATOM 579 C C . ARG A 1 74 ? -17.628 1.113 15.201 1.00 94.00 74 ARG A C 1
ATOM 581 O O . ARG A 1 74 ? -18.843 0.943 15.084 1.00 94.00 74 ARG A O 1
ATOM 588 N N . ARG A 1 75 ? -17.085 2.315 15.392 1.00 95.38 75 ARG A N 1
ATOM 589 C CA . ARG A 1 75 ? -17.776 3.612 15.333 1.00 95.38 75 ARG A CA 1
ATOM 590 C C . ARG A 1 75 ? -17.093 4.495 14.288 1.00 95.38 75 ARG A C 1
ATOM 592 O O . ARG A 1 75 ? -15.880 4.421 14.120 1.00 95.38 75 ARG A O 1
ATOM 599 N N . LEU A 1 76 ? -17.868 5.317 13.587 1.00 95.56 76 LEU A N 1
ATOM 600 C CA . LEU A 1 76 ? -17.349 6.244 12.580 1.00 95.56 76 LEU A CA 1
ATOM 601 C C . LEU A 1 76 ? -17.180 7.634 13.193 1.00 95.56 76 LEU A C 1
ATOM 603 O O . LEU A 1 76 ? -18.087 8.118 13.870 1.00 95.56 76 LEU A O 1
ATOM 607 N N . ILE A 1 77 ? -16.031 8.259 12.950 1.00 94.00 77 ILE A N 1
ATOM 608 C CA . ILE A 1 77 ? -15.738 9.633 13.361 1.00 94.00 77 ILE A CA 1
ATOM 609 C C . ILE A 1 77 ? -15.429 10.461 12.120 1.00 94.00 77 ILE A C 1
ATOM 611 O O . ILE A 1 77 ? -14.528 10.133 11.349 1.00 94.00 77 ILE A O 1
ATOM 615 N N . GLU A 1 78 ? -16.174 11.549 11.946 1.00 92.75 78 GLU A N 1
ATOM 616 C CA . GLU A 1 78 ? -15.942 12.505 10.866 1.00 92.75 78 GLU A CA 1
ATOM 617 C C . GLU A 1 78 ? -14.546 13.124 10.964 1.00 92.75 78 GLU A C 1
ATOM 619 O O . GLU A 1 78 ? -14.124 13.567 12.036 1.00 92.75 78 GLU A O 1
ATOM 624 N N . ARG A 1 79 ? -13.840 13.212 9.830 1.00 89.56 79 ARG A N 1
ATOM 625 C CA . ARG A 1 79 ? -12.454 13.713 9.787 1.00 89.56 79 ARG A CA 1
ATOM 626 C C . ARG A 1 79 ? -12.333 15.136 10.326 1.00 89.56 79 ARG A C 1
ATOM 628 O O . ARG A 1 79 ? -11.374 15.453 11.019 1.00 89.56 79 ARG A O 1
ATOM 635 N N . ALA A 1 80 ? -13.341 15.972 10.069 1.00 88.31 80 ALA A N 1
ATOM 636 C CA . ALA A 1 80 ? -13.396 17.356 10.537 1.00 88.31 80 ALA A CA 1
ATOM 637 C C . ALA A 1 80 ? -13.374 17.497 12.074 1.00 88.31 80 ALA A C 1
ATOM 639 O O . ALA A 1 80 ? -13.060 18.571 12.580 1.00 88.31 80 ALA A O 1
ATOM 640 N N . ALA A 1 81 ? -13.699 16.436 12.821 1.00 87.94 81 ALA A N 1
ATOM 641 C CA . ALA A 1 81 ? -13.640 16.432 14.282 1.00 87.94 81 ALA A CA 1
ATOM 642 C C . ALA A 1 81 ? -12.240 16.103 14.837 1.00 87.94 81 ALA A C 1
ATOM 644 O O . ALA A 1 81 ? -12.009 16.241 16.041 1.00 87.94 81 ALA A O 1
ATOM 645 N N . LEU A 1 82 ? -11.307 15.653 13.991 1.00 86.62 82 LEU A N 1
ATOM 646 C CA . LEU A 1 82 ? -9.964 15.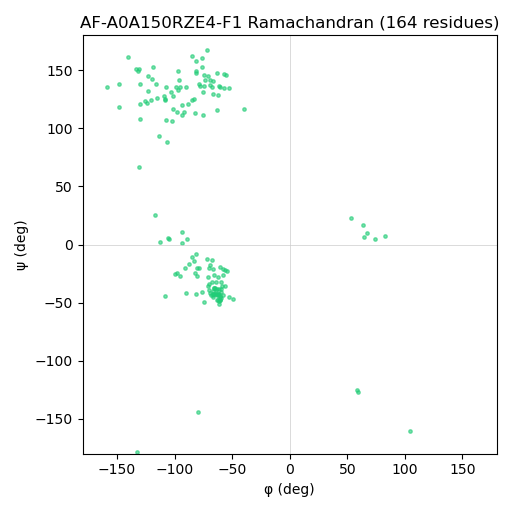265 14.409 1.00 86.62 82 LEU A CA 1
ATOM 647 C C . LEU A 1 82 ? -9.044 16.473 14.571 1.00 86.62 82 LEU A C 1
ATOM 649 O O . LEU A 1 82 ? -9.129 17.466 13.852 1.00 86.62 82 LEU A O 1
ATOM 653 N N . LYS A 1 83 ? -8.108 16.361 15.515 1.00 85.19 83 LYS A N 1
ATOM 654 C CA . LYS A 1 83 ? -7.019 17.325 15.699 1.00 85.19 83 LYS A CA 1
ATOM 655 C C . LYS A 1 83 ? -5.733 16.734 15.135 1.00 85.19 83 LYS A C 1
ATOM 657 O O . LYS A 1 83 ? -5.387 15.610 15.478 1.00 85.19 83 LYS A O 1
ATOM 662 N N . GLY A 1 84 ? -5.019 17.502 14.313 1.00 81.06 84 GLY A N 1
ATOM 663 C CA . GLY A 1 84 ? -3.732 17.087 13.739 1.00 81.06 84 GLY A CA 1
ATOM 664 C C . GLY A 1 84 ? -3.823 16.204 12.488 1.00 81.06 84 GLY A C 1
ATOM 665 O O . GLY A 1 84 ? -2.789 15.744 12.024 1.00 81.06 84 GLY A O 1
ATOM 666 N N . ALA A 1 85 ? -5.021 15.999 11.932 1.00 82.56 85 ALA A N 1
ATOM 667 C CA . ALA A 1 85 ? -5.244 15.321 10.653 1.00 82.56 85 ALA A CA 1
ATOM 668 C C . ALA A 1 85 ? -5.926 16.270 9.655 1.00 82.56 85 ALA A C 1
ATOM 670 O O . ALA A 1 85 ? -6.650 17.184 10.061 1.00 82.56 85 ALA A O 1
ATOM 671 N N . ALA A 1 86 ? -5.711 16.059 8.354 1.00 85.19 86 ALA A N 1
ATOM 672 C CA . ALA A 1 86 ? -6.393 16.830 7.321 1.00 85.19 86 ALA A CA 1
ATOM 673 C C . ALA A 1 86 ? -7.914 16.535 7.309 1.00 85.19 86 ALA A C 1
ATOM 675 O O . ALA A 1 86 ? -8.322 15.375 7.453 1.00 85.19 86 ALA A O 1
ATOM 676 N N . PRO A 1 87 ? -8.774 17.555 7.097 1.00 86.00 87 PRO A N 1
ATOM 677 C CA . PRO A 1 87 ? -10.229 17.376 7.069 1.00 86.00 87 PRO A CA 1
ATOM 678 C C . PRO A 1 87 ? -10.733 16.648 5.812 1.00 86.00 87 PRO A C 1
ATOM 680 O O . PRO A 1 87 ? -11.890 16.242 5.771 1.00 86.00 87 PRO A O 1
ATOM 683 N N . GLY A 1 88 ? -9.887 16.490 4.792 1.00 86.62 88 GLY A N 1
ATOM 684 C CA . GLY A 1 88 ? -10.197 15.799 3.544 1.00 86.62 88 GLY A CA 1
ATOM 685 C C . GLY A 1 88 ? -9.101 14.811 3.154 1.00 86.62 88 GLY A C 1
ATOM 686 O O . GLY A 1 88 ? -8.116 14.657 3.874 1.00 86.62 88 GLY A O 1
ATOM 687 N N . ALA A 1 89 ? -9.293 14.152 2.011 1.00 90.75 89 ALA A N 1
ATOM 688 C CA . ALA A 1 89 ? -8.314 13.230 1.447 1.00 90.75 89 ALA A CA 1
ATOM 689 C C . ALA A 1 89 ? -7.005 13.952 1.097 1.00 90.75 89 ALA A C 1
ATOM 691 O O . ALA A 1 89 ? -7.005 14.958 0.382 1.00 90.75 89 ALA A O 1
ATOM 692 N N . GLU A 1 90 ? -5.890 13.411 1.574 1.00 89.69 90 GLU A N 1
ATOM 693 C CA . GLU A 1 90 ? -4.557 13.852 1.197 1.00 89.69 90 GLU A CA 1
ATOM 694 C C . GLU A 1 90 ? -4.170 13.278 -0.173 1.00 89.69 90 GLU A C 1
ATOM 696 O O . GLU A 1 90 ? -4.425 12.096 -0.448 1.00 89.69 90 GLU A O 1
ATOM 701 N N . PRO A 1 91 ? -3.534 14.083 -1.043 1.00 86.62 91 PRO A N 1
ATOM 702 C CA . PRO A 1 91 ? -3.152 13.636 -2.373 1.00 86.62 91 PRO A CA 1
ATOM 703 C C . PRO A 1 91 ? -2.164 12.470 -2.290 1.00 86.62 91 PRO A C 1
ATOM 705 O O . PRO A 1 91 ? -1.200 12.492 -1.526 1.00 86.62 91 PRO A O 1
ATOM 708 N N . MET A 1 92 ? -2.385 11.451 -3.117 1.00 83.62 92 MET A N 1
ATOM 709 C CA . MET A 1 92 ? -1.448 10.340 -3.252 1.00 83.62 92 MET A CA 1
ATOM 710 C C . MET A 1 92 ? -0.264 10.759 -4.126 1.00 83.62 92 MET A C 1
ATOM 712 O O . MET A 1 92 ? -0.439 11.360 -5.188 1.00 83.62 92 MET A O 1
ATOM 716 N N . VAL A 1 93 ? 0.954 10.400 -3.714 1.00 79.50 93 VAL A N 1
ATOM 717 C CA . VAL A 1 93 ? 2.136 10.566 -4.567 1.00 79.50 93 VAL A CA 1
ATOM 718 C C . VAL A 1 93 ? 2.109 9.486 -5.640 1.00 79.50 93 VAL A C 1
ATOM 720 O O . VAL A 1 93 ? 2.299 8.300 -5.355 1.00 79.50 93 VAL A O 1
ATOM 723 N N . ARG A 1 94 ? 1.892 9.897 -6.890 1.00 74.50 94 ARG A N 1
ATOM 724 C CA . ARG A 1 94 ? 1.955 8.987 -8.032 1.00 74.50 94 ARG A CA 1
ATOM 725 C C . ARG A 1 94 ? 3.371 8.427 -8.166 1.00 74.50 94 ARG A C 1
ATOM 727 O O . ARG A 1 94 ? 4.310 9.174 -8.412 1.00 74.50 94 ARG A O 1
ATOM 734 N N . GLN A 1 95 ? 3.521 7.113 -7.990 1.00 75.44 95 GLN A N 1
ATOM 735 C CA . GLN A 1 95 ? 4.833 6.454 -8.048 1.00 75.44 95 GLN A CA 1
ATOM 736 C C . GLN A 1 95 ? 5.331 6.299 -9.489 1.00 75.44 95 GLN A C 1
ATOM 738 O O . GLN A 1 95 ? 6.511 6.502 -9.761 1.00 75.44 95 GLN A O 1
ATOM 743 N N . LEU A 1 96 ? 4.436 5.936 -10.411 1.00 72.81 96 LEU A N 1
ATOM 744 C CA . LEU A 1 96 ? 4.732 5.845 -11.836 1.00 72.81 96 LEU A CA 1
ATOM 745 C C . LEU A 1 96 ? 3.433 5.938 -12.644 1.00 72.81 96 LEU A C 1
ATOM 747 O O . LEU A 1 96 ? 2.448 5.285 -12.306 1.00 72.81 96 LEU A O 1
ATOM 751 N N . GLU A 1 97 ? 3.452 6.723 -13.715 1.00 73.00 97 GLU A N 1
ATOM 752 C CA . GLU A 1 97 ? 2.469 6.663 -14.796 1.00 73.00 97 GLU A CA 1
ATOM 753 C C . GLU A 1 97 ? 3.143 6.053 -16.014 1.00 73.00 97 GLU A C 1
ATOM 755 O O . GLU A 1 97 ? 4.269 6.420 -16.342 1.00 73.00 97 GLU A O 1
ATOM 760 N N . VAL A 1 98 ? 2.452 5.136 -16.682 1.00 72.19 98 VAL A N 1
ATOM 761 C CA . VAL A 1 98 ? 2.890 4.595 -17.964 1.00 72.19 98 VAL A CA 1
ATOM 762 C C . VAL A 1 98 ? 1.718 4.683 -18.928 1.00 72.19 98 VAL A C 1
ATOM 764 O O . VAL A 1 98 ? 0.761 3.917 -18.802 1.00 72.19 98 VAL A O 1
ATOM 767 N N . ASP A 1 99 ? 1.805 5.594 -19.893 1.00 72.81 99 ASP A N 1
ATOM 768 C CA . ASP A 1 99 ? 0.839 5.702 -20.982 1.00 72.81 99 ASP A CA 1
ATOM 769 C C . ASP A 1 99 ? 1.513 6.214 -22.273 1.00 72.81 99 ASP A C 1
ATOM 771 O O . ASP A 1 99 ?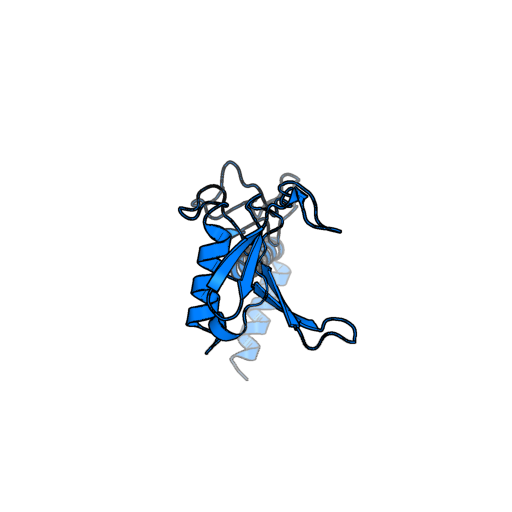 2.051 7.324 -22.272 1.00 72.81 99 ASP A O 1
ATOM 775 N N . PRO A 1 100 ? 1.515 5.441 -23.379 1.00 73.56 100 PRO A N 1
ATOM 776 C CA . PRO A 1 100 ? 1.073 4.049 -23.499 1.00 73.56 100 PRO A CA 1
ATOM 777 C C . PRO A 1 100 ? 2.103 3.065 -22.915 1.00 73.56 100 PRO A C 1
ATOM 779 O O . PRO A 1 100 ? 3.306 3.334 -22.944 1.00 73.56 100 PRO A O 1
ATOM 782 N N . PRO A 1 101 ? 1.681 1.881 -22.439 1.00 75.50 101 PRO A N 1
ATOM 783 C CA . PRO A 1 101 ? 2.624 0.855 -22.025 1.00 75.50 101 PRO A CA 1
ATOM 784 C C . PRO A 1 101 ? 3.368 0.263 -23.226 1.00 75.50 101 PRO A C 1
ATOM 786 O O . PRO A 1 101 ? 2.811 0.065 -24.307 1.00 75.50 101 PRO A O 1
ATOM 789 N N . GLY A 1 102 ? 4.653 -0.016 -23.018 1.00 78.75 102 GLY A N 1
ATOM 790 C CA . GLY A 1 102 ? 5.555 -0.575 -24.015 1.00 78.75 102 GLY A CA 1
ATOM 791 C C . GLY A 1 102 ? 5.402 -2.089 -24.180 1.00 78.75 102 GLY A C 1
ATOM 792 O O . GLY A 1 102 ? 4.309 -2.645 -24.118 1.00 78.75 102 GLY A O 1
ATOM 793 N N . TYR A 1 103 ? 6.524 -2.777 -24.416 1.00 77.56 103 TYR A N 1
ATOM 794 C CA . TYR A 1 103 ? 6.591 -4.212 -24.723 1.00 77.56 103 TYR A CA 1
ATOM 795 C C . TYR A 1 103 ? 5.607 -5.073 -23.908 1.00 77.56 103 TYR A C 1
ATOM 797 O O . TYR A 1 103 ? 5.712 -5.156 -22.684 1.00 77.56 103 TYR A O 1
ATOM 805 N N . LEU A 1 104 ? 4.663 -5.712 -24.614 1.00 75.50 104 LEU A N 1
ATOM 806 C CA . LEU A 1 104 ? 3.625 -6.604 -24.072 1.00 75.50 104 LEU A CA 1
ATOM 807 C C . LEU A 1 104 ? 2.777 -6.008 -22.934 1.00 75.50 104 LEU A C 1
ATOM 809 O O . LEU A 1 104 ? 2.214 -6.750 -22.136 1.00 75.50 104 LEU A O 1
ATOM 813 N N . GLY A 1 105 ? 2.697 -4.682 -22.826 1.00 72.44 105 GLY A N 1
ATOM 814 C CA . GLY A 1 105 ? 2.014 -4.029 -21.711 1.00 72.44 105 GLY A CA 1
ATOM 815 C C . GLY A 1 105 ? 2.785 -4.075 -20.384 1.00 72.44 105 GLY A C 1
ATOM 816 O O . GLY A 1 105 ? 2.253 -3.653 -19.363 1.00 72.44 105 GLY A O 1
ATOM 817 N N . LEU A 1 106 ? 4.019 -4.596 -20.378 1.00 73.25 106 LEU A N 1
ATOM 818 C CA . LEU A 1 106 ? 4.842 -4.784 -19.175 1.00 73.25 106 LEU A CA 1
ATOM 819 C C . LEU A 1 106 ? 5.882 -3.678 -18.987 1.00 73.25 106 LEU A C 1
ATOM 821 O O . LEU A 1 106 ? 6.346 -3.452 -17.867 1.00 73.25 106 LEU A O 1
ATOM 825 N N . ALA A 1 107 ? 6.289 -3.033 -20.082 1.00 83.12 107 ALA A N 1
ATOM 826 C CA . ALA A 1 107 ? 7.328 -2.017 -20.051 1.00 83.12 107 ALA A CA 1
ATOM 827 C C . ALA A 1 107 ? 6.752 -0.617 -19.826 1.00 83.12 107 ALA A C 1
ATOM 829 O O . ALA A 1 107 ? 5.772 -0.245 -20.468 1.00 83.12 107 ALA A O 1
ATOM 830 N N . GLY A 1 108 ? 7.394 0.150 -18.944 1.00 85.62 108 GLY A N 1
ATOM 831 C CA . GLY A 1 108 ? 7.122 1.577 -18.773 1.00 85.62 108 GLY A CA 1
ATOM 832 C C . GLY A 1 108 ? 7.984 2.447 -19.677 1.00 85.62 108 GLY A C 1
ATOM 833 O O . GLY A 1 108 ? 7.490 3.361 -20.320 1.00 85.62 108 GLY A O 1
ATOM 834 N N . GLU A 1 109 ? 9.257 2.084 -19.794 1.00 88.00 109 GLU A N 1
ATOM 835 C CA . GLU A 1 109 ? 10.254 2.769 -20.611 1.00 88.00 109 GLU A CA 1
ATOM 836 C C . GLU A 1 109 ? 11.025 1.744 -21.459 1.00 88.00 109 GLU A C 1
ATOM 838 O O . GLU A 1 109 ? 11.217 0.598 -21.031 1.00 88.00 109 GLU A O 1
ATOM 843 N N . PRO A 1 110 ? 11.511 2.103 -22.659 1.00 88.56 110 PRO A N 1
ATOM 844 C CA . PRO A 1 110 ? 12.365 1.224 -23.446 1.00 88.56 110 PRO A CA 1
ATOM 845 C C . PRO A 1 110 ? 13.764 1.093 -22.821 1.00 88.56 110 PRO A C 1
ATOM 847 O O . PRO A 1 110 ? 14.343 2.060 -22.341 1.00 88.56 110 PRO A O 1
ATOM 850 N N . ILE A 1 111 ? 14.386 -0.090 -22.922 1.00 89.94 111 ILE A N 1
ATOM 851 C CA . ILE A 1 111 ? 15.784 -0.292 -22.474 1.00 89.94 111 ILE A CA 1
ATOM 852 C C . ILE A 1 111 ? 16.759 0.627 -23.235 1.00 89.94 111 ILE A C 1
ATOM 854 O O . ILE A 1 111 ? 17.781 1.041 -22.692 1.00 89.94 111 ILE A O 1
ATOM 858 N N . ARG A 1 112 ? 16.475 0.943 -24.506 1.00 90.31 112 ARG A N 1
ATOM 859 C CA . ARG A 1 112 ? 17.250 1.918 -25.287 1.00 90.31 112 ARG A CA 1
ATOM 860 C C . ARG A 1 112 ? 16.668 3.305 -25.065 1.00 90.31 112 ARG A C 1
ATOM 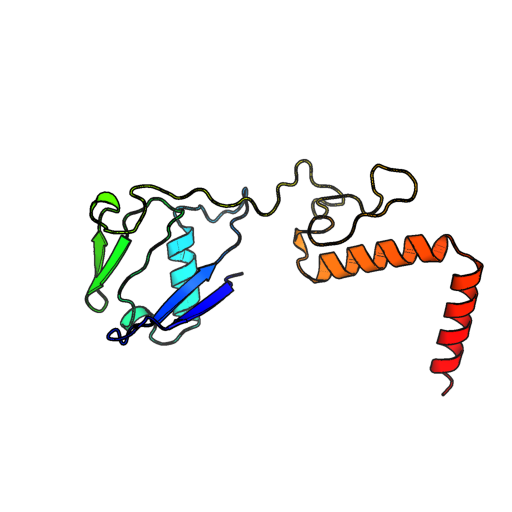862 O O . ARG A 1 112 ? 15.503 3.516 -25.379 1.00 90.31 112 ARG A O 1
ATOM 869 N N . GLY A 1 113 ? 17.491 4.217 -24.557 1.00 89.12 113 GLY A N 1
ATOM 870 C CA . GLY A 1 113 ? 17.070 5.588 -24.301 1.00 89.12 113 GLY A CA 1
ATOM 871 C C . GLY A 1 113 ? 16.882 6.407 -25.585 1.00 89.12 113 GLY A C 1
ATOM 872 O O . GLY A 1 113 ? 17.315 5.986 -26.662 1.00 89.12 113 GLY A O 1
ATOM 873 N N . PRO A 1 114 ? 16.257 7.593 -25.473 1.00 88.00 114 PRO A N 1
ATOM 874 C CA . PRO A 1 114 ? 15.959 8.465 -26.612 1.00 88.00 114 PRO A CA 1
ATOM 875 C C . PRO A 1 114 ? 17.208 9.119 -27.223 1.00 88.00 114 PRO A C 1
ATOM 877 O O . PRO A 1 114 ? 17.174 9.558 -28.370 1.00 88.00 114 PRO A O 1
ATOM 880 N N . ILE A 1 115 ? 18.316 9.182 -26.477 1.00 92.50 115 ILE A N 1
ATOM 881 C CA . ILE A 1 115 ? 19.599 9.713 -26.951 1.00 92.50 115 ILE A CA 1
ATOM 882 C C . ILE A 1 115 ? 20.480 8.554 -27.419 1.00 92.50 115 ILE A C 1
ATOM 884 O O . ILE A 1 115 ? 20.528 7.491 -26.789 1.00 92.50 115 ILE A O 1
ATOM 888 N N . GLU A 1 116 ? 21.222 8.763 -28.506 1.00 88.31 116 GLU A N 1
ATOM 889 C CA . GLU A 1 116 ? 22.118 7.747 -29.044 1.00 88.31 116 GLU A CA 1
ATOM 890 C C . GLU A 1 116 ? 23.082 7.213 -27.969 1.00 88.31 116 GLU A C 1
ATOM 892 O O . GLU A 1 116 ? 23.684 7.965 -27.204 1.00 88.31 116 GLU A O 1
ATOM 897 N N . ARG A 1 117 ? 23.235 5.884 -27.923 1.00 86.88 117 ARG A N 1
ATOM 898 C CA . ARG A 1 117 ? 24.127 5.165 -26.992 1.00 86.88 117 ARG A CA 1
ATOM 899 C C . ARG A 1 117 ? 23.764 5.316 -25.507 1.00 86.88 117 ARG A C 1
ATOM 901 O O . ARG A 1 117 ? 24.576 4.953 -24.659 1.00 86.88 117 ARG A O 1
ATOM 908 N N . THR A 1 118 ? 22.546 5.755 -25.190 1.00 92.00 118 THR A N 1
ATOM 909 C CA . THR A 1 118 ? 22.005 5.725 -23.823 1.00 92.00 118 THR A CA 1
ATOM 910 C C . THR A 1 118 ? 21.124 4.501 -23.587 1.00 92.00 118 THR A C 1
ATOM 912 O O . THR A 1 118 ? 20.497 3.963 -24.505 1.00 92.00 118 THR A O 1
ATOM 915 N N . LEU A 1 119 ? 21.103 4.031 -22.342 1.00 93.75 119 LEU A N 1
ATOM 916 C CA . LEU A 1 119 ? 20.292 2.904 -21.896 1.00 93.75 119 LEU A CA 1
ATOM 917 C C . LEU A 1 119 ? 19.541 3.316 -20.634 1.00 93.75 119 LEU A C 1
ATOM 919 O O . LEU A 1 119 ? 20.124 3.955 -19.758 1.00 93.75 119 LEU A O 1
ATOM 923 N N . LEU A 1 120 ? 18.269 2.941 -20.549 1.00 92.94 120 LEU A N 1
ATOM 924 C CA . LEU A 1 120 ? 17.442 3.152 -19.368 1.00 92.94 120 LEU A CA 1
ATOM 925 C C . LEU A 1 120 ? 17.396 1.856 -18.560 1.00 92.94 120 LEU A C 1
ATOM 927 O O . LEU A 1 120 ? 17.256 0.762 -19.112 1.00 92.94 120 LEU A O 1
ATOM 931 N N . VAL A 1 121 ? 17.545 1.984 -17.244 1.00 92.69 121 VAL A N 1
ATOM 932 C CA . VAL A 1 121 ? 17.501 0.883 -16.277 1.00 92.69 121 VAL A CA 1
ATOM 933 C C . VAL A 1 121 ? 16.754 1.329 -15.026 1.00 92.69 121 VAL A C 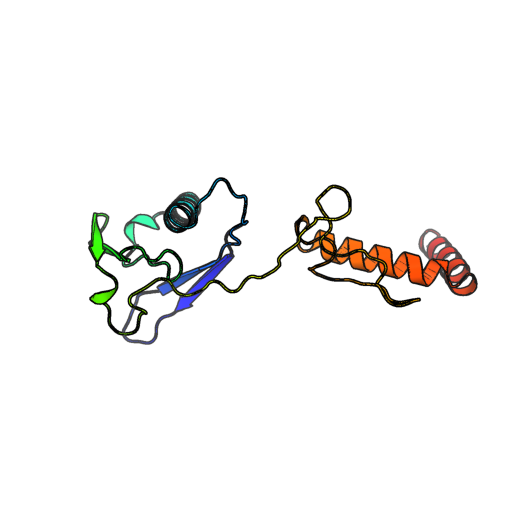1
ATOM 935 O O . VAL A 1 121 ? 16.629 2.522 -14.761 1.00 92.69 121 VAL A O 1
ATOM 938 N N . GLY A 1 122 ? 16.292 0.365 -14.232 1.00 88.06 122 GLY A N 1
ATOM 939 C CA . GLY A 1 122 ? 15.629 0.628 -12.959 1.00 88.06 122 GLY A CA 1
ATOM 940 C C . GLY A 1 122 ? 14.116 0.435 -13.016 1.00 88.06 122 GLY A C 1
ATOM 941 O O . GLY A 1 122 ? 13.590 -0.280 -13.869 1.00 88.06 122 GLY A O 1
ATOM 942 N N . ARG A 1 123 ? 13.426 1.031 -12.038 1.00 87.94 123 ARG A N 1
ATOM 943 C CA . ARG A 1 123 ? 12.020 0.733 -11.712 1.00 87.94 123 ARG A CA 1
ATOM 944 C C . ARG A 1 123 ? 11.025 1.124 -12.805 1.00 87.94 123 ARG A C 1
ATOM 946 O O . ARG A 1 123 ? 9.972 0.507 -12.877 1.00 87.94 123 ARG A O 1
ATOM 953 N N . SER A 1 124 ? 11.348 2.104 -13.647 1.00 87.44 124 SER A N 1
ATOM 954 C CA . SER A 1 124 ? 10.456 2.580 -14.712 1.00 87.44 124 SER A CA 1
ATOM 955 C C . SER A 1 124 ? 10.463 1.704 -15.966 1.00 87.44 124 SER A C 1
ATOM 957 O O . SER A 1 124 ? 9.516 1.753 -16.739 1.00 87.44 124 SER A O 1
ATOM 959 N N . VAL A 1 125 ? 11.493 0.878 -16.182 1.00 89.56 125 VAL A N 1
ATOM 960 C CA . VAL A 1 125 ? 11.630 0.098 -17.426 1.00 89.56 125 VAL A CA 1
ATOM 961 C C . VAL A 1 125 ? 10.650 -1.069 -17.458 1.00 89.56 125 VAL A C 1
ATOM 963 O O . VAL A 1 125 ? 9.922 -1.228 -18.430 1.00 89.56 125 VAL A O 1
ATOM 966 N N . LEU A 1 126 ? 10.590 -1.861 -16.385 1.00 87.75 126 LEU A N 1
ATOM 967 C CA . LEU A 1 126 ? 9.675 -3.002 -16.234 1.00 87.75 126 LEU A CA 1
ATOM 968 C C . LEU A 1 126 ? 8.955 -2.920 -14.877 1.00 87.75 126 LEU A C 1
ATOM 970 O O . LEU A 1 126 ? 9.204 -3.745 -13.992 1.00 87.75 126 LEU A O 1
ATOM 974 N N . PRO A 1 127 ? 8.091 -1.910 -14.678 1.00 81.31 127 PRO A N 1
ATOM 975 C CA . PRO A 1 127 ? 7.505 -1.618 -13.372 1.00 81.31 127 PRO A CA 1
ATOM 976 C C . PRO A 1 127 ? 6.607 -2.741 -12.848 1.00 81.31 127 PRO A C 1
ATOM 978 O O . PRO A 1 127 ? 6.581 -2.987 -11.643 1.00 81.31 127 PRO A O 1
ATOM 981 N N . GLY A 1 128 ? 5.929 -3.471 -13.741 1.00 75.25 128 GLY A N 1
ATOM 982 C CA . GLY A 1 128 ? 5.044 -4.582 -13.375 1.00 75.25 128 GLY A CA 1
ATOM 983 C C . GLY A 1 128 ? 5.758 -5.806 -12.791 1.00 75.25 128 GLY A C 1
ATOM 984 O O . GLY A 1 128 ? 5.101 -6.670 -12.222 1.00 75.25 128 GLY A O 1
ATOM 985 N N . LEU A 1 129 ? 7.090 -5.882 -12.903 1.00 79.06 129 LEU A N 1
ATOM 986 C CA . LEU A 1 129 ? 7.899 -7.019 -12.444 1.00 79.06 129 LEU A CA 1
ATOM 987 C C . LEU A 1 129 ? 8.688 -6.725 -11.153 1.00 79.06 129 LEU A C 1
ATOM 989 O O . LEU A 1 129 ? 9.514 -7.529 -10.727 1.00 79.06 129 LEU A O 1
ATOM 993 N N . GLY A 1 130 ? 8.496 -5.560 -10.527 1.00 80.44 130 GLY A N 1
ATOM 994 C CA . GLY A 1 130 ? 9.140 -5.232 -9.251 1.00 80.44 130 GLY A CA 1
ATOM 995 C C . GLY A 1 130 ? 10.677 -5.278 -9.296 1.00 80.44 130 GLY A C 1
ATOM 996 O O . GLY A 1 130 ? 11.313 -4.577 -10.086 1.00 80.44 130 GLY A O 1
ATOM 997 N N . GLN A 1 131 ? 11.299 -6.058 -8.404 1.00 84.50 131 GLN A N 1
ATOM 998 C CA . GLN A 1 131 ? 12.764 -6.210 -8.359 1.00 84.50 131 GLN A CA 1
ATOM 999 C C . GLN A 1 131 ? 13.303 -7.017 -9.550 1.00 84.50 131 GLN A C 1
ATOM 1001 O O . GLN A 1 131 ? 14.352 -6.678 -10.096 1.00 84.50 131 GLN A O 1
ATOM 1006 N N . GLU A 1 132 ? 12.565 -8.031 -10.009 1.00 86.25 132 GLU A N 1
ATOM 1007 C CA . GLU A 1 132 ? 12.944 -8.844 -11.171 1.00 86.25 132 GLU A CA 1
ATOM 1008 C C . GLU A 1 132 ? 12.989 -7.997 -12.446 1.00 86.25 132 GLU A C 1
ATOM 1010 O O . GLU A 1 132 ? 13.911 -8.120 -13.250 1.00 86.25 132 GLU A O 1
ATOM 1015 N N . GLY A 1 133 ? 12.053 -7.056 -12.591 1.00 87.56 133 GLY A N 1
ATOM 1016 C CA . GLY A 1 133 ? 12.053 -6.087 -13.688 1.00 87.56 133 G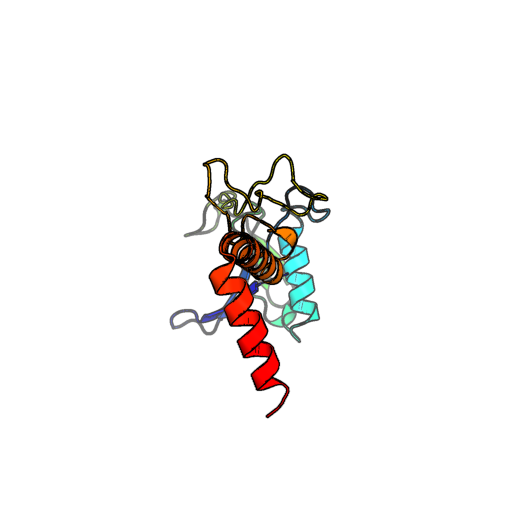LY A CA 1
ATOM 1017 C C . GLY A 1 133 ? 13.305 -5.215 -13.721 1.00 87.56 133 GLY A C 1
ATOM 1018 O O . GLY A 1 133 ? 13.883 -4.993 -14.785 1.00 87.56 133 GLY A O 1
ATOM 1019 N N . GLN A 1 134 ? 13.770 -4.768 -12.553 1.00 91.25 134 GLN A N 1
ATOM 1020 C CA . GLN A 1 134 ? 15.007 -3.990 -12.439 1.00 91.25 134 GLN A CA 1
ATOM 1021 C C . GLN A 1 134 ? 16.229 -4.824 -12.828 1.00 91.25 134 GLN A C 1
ATOM 1023 O O . GLN A 1 134 ? 17.087 -4.340 -13.571 1.00 91.25 134 GLN A O 1
ATOM 1028 N N . LEU A 1 135 ? 16.286 -6.081 -12.376 1.00 93.50 135 LEU A N 1
ATOM 1029 C CA . LEU A 1 135 ? 17.342 -7.019 -12.747 1.00 93.50 135 LEU A CA 1
ATOM 1030 C C . LEU A 1 135 ? 17.356 -7.267 -14.261 1.00 93.50 135 LEU A C 1
ATOM 1032 O O . LEU A 1 135 ? 18.413 -7.170 -14.882 1.00 93.50 135 LEU A O 1
ATOM 1036 N N . LEU A 1 136 ? 16.197 -7.536 -14.867 1.00 91.38 136 LEU A N 1
ATOM 1037 C CA . LEU A 1 136 ? 16.068 -7.762 -16.308 1.00 91.38 136 LEU A CA 1
ATOM 1038 C C . LEU A 1 136 ? 16.469 -6.529 -17.123 1.00 91.38 136 LEU A C 1
ATOM 1040 O O . LEU A 1 136 ? 17.189 -6.663 -18.115 1.00 91.38 136 LEU A O 1
ATOM 1044 N N . ALA A 1 137 ? 16.063 -5.332 -16.692 1.00 93.06 137 ALA A N 1
ATOM 1045 C CA . ALA A 1 137 ? 16.460 -4.083 -17.332 1.00 93.06 137 ALA A CA 1
ATOM 1046 C C . ALA A 1 137 ? 17.985 -3.884 -17.274 1.00 93.06 137 ALA A C 1
ATOM 1048 O O . ALA A 1 137 ? 18.621 -3.642 -18.302 1.00 93.06 137 ALA A O 1
ATOM 1049 N N . ALA A 1 138 ? 18.591 -4.061 -16.094 1.00 94.19 138 ALA A N 1
ATOM 1050 C CA . ALA A 1 138 ? 20.035 -3.939 -15.905 1.00 94.19 138 ALA A CA 1
ATOM 1051 C C . ALA A 1 138 ? 20.820 -5.000 -16.694 1.00 94.19 138 ALA A C 1
ATOM 1053 O O . ALA A 1 138 ? 21.822 -4.685 -17.339 1.00 94.19 138 ALA A O 1
ATOM 1054 N N . TRP A 1 139 ? 20.353 -6.248 -16.698 1.00 93.50 139 TRP A N 1
ATOM 1055 C CA . TRP A 1 139 ? 20.977 -7.341 -17.439 1.00 93.50 139 TRP A CA 1
ATOM 1056 C C . TRP A 1 139 ? 20.886 -7.135 -18.954 1.00 93.50 139 TRP A C 1
ATOM 1058 O O . TRP A 1 139 ? 21.882 -7.297 -19.666 1.00 93.50 139 TRP A O 1
ATOM 1068 N N . GLY A 1 140 ? 19.722 -6.708 -19.452 1.00 90.62 140 GLY A N 1
ATOM 1069 C CA . GLY A 1 140 ? 19.520 -6.344 -20.852 1.00 90.62 140 GLY A CA 1
ATOM 1070 C C . GLY A 1 140 ? 20.447 -5.208 -21.284 1.00 90.62 140 GLY A C 1
ATOM 1071 O O . GLY A 1 140 ? 21.128 -5.324 -22.306 1.00 90.62 140 GLY A O 1
ATOM 1072 N N . ALA A 1 141 ? 20.550 -4.153 -20.472 1.00 92.56 141 ALA A N 1
ATOM 1073 C CA . ALA A 1 141 ? 21.480 -3.054 -20.707 1.00 92.56 141 ALA A CA 1
ATOM 1074 C C . ALA A 1 141 ? 22.941 -3.535 -20.721 1.00 92.56 141 ALA A C 1
ATOM 1076 O O . ALA A 1 141 ? 23.673 -3.250 -21.670 1.00 92.56 141 ALA A O 1
ATOM 1077 N N . ALA A 1 142 ? 23.354 -4.339 -19.735 1.00 91.50 142 ALA A N 1
ATOM 1078 C CA . ALA A 1 142 ? 24.700 -4.904 -19.673 1.00 91.50 142 ALA A CA 1
ATOM 1079 C C . ALA A 1 142 ? 25.031 -5.727 -20.925 1.00 91.50 142 ALA A C 1
ATOM 1081 O O . ALA A 1 142 ? 26.106 -5.557 -21.496 1.00 91.50 142 ALA A O 1
ATOM 1082 N N . ARG A 1 143 ? 24.091 -6.553 -21.403 1.00 89.12 143 ARG A N 1
ATOM 1083 C CA . ARG A 1 143 ? 24.246 -7.346 -22.630 1.00 89.12 143 ARG A CA 1
ATOM 1084 C C . ARG A 1 143 ? 24.358 -6.469 -23.878 1.00 89.12 143 ARG A C 1
ATOM 1086 O O . ARG A 1 143 ? 25.117 -6.797 -24.786 1.00 89.12 143 ARG A O 1
ATOM 1093 N N . LEU A 1 144 ? 23.619 -5.362 -23.952 1.00 88.94 144 LEU A N 1
ATOM 1094 C CA . LEU A 1 144 ? 23.725 -4.409 -25.062 1.00 88.94 144 LEU A CA 1
ATOM 1095 C C . LEU A 1 144 ? 25.084 -3.699 -25.073 1.00 88.94 144 LEU A C 1
ATOM 1097 O O . LEU A 1 144 ? 25.695 -3.574 -26.138 1.00 88.94 144 LEU A O 1
ATOM 1101 N N . VAL A 1 145 ? 25.581 -3.290 -23.902 1.00 87.12 145 VAL A N 1
ATOM 1102 C CA . VAL A 1 145 ? 26.919 -2.700 -23.754 1.00 87.12 145 VAL A CA 1
ATOM 1103 C C . VAL A 1 145 ? 27.988 -3.703 -24.169 1.00 87.12 145 VAL A C 1
ATOM 1105 O O . VAL A 1 145 ? 28.835 -3.394 -25.006 1.00 87.12 145 VAL A O 1
ATOM 1108 N N . THR A 1 146 ? 27.938 -4.920 -23.628 1.00 82.12 146 THR A N 1
ATOM 1109 C CA . THR A 1 146 ? 28.993 -5.911 -23.846 1.00 82.12 146 THR A CA 1
ATOM 1110 C C . THR A 1 146 ? 28.989 -6.422 -25.282 1.00 82.12 146 THR A C 1
ATOM 1112 O O . THR A 1 146 ? 30.047 -6.464 -25.898 1.00 82.12 146 THR A O 1
ATOM 1115 N N . ARG A 1 147 ? 27.820 -6.643 -25.903 1.00 76.88 147 ARG A N 1
ATOM 1116 C CA . ARG A 1 147 ? 27.719 -7.022 -27.327 1.00 76.88 147 ARG A CA 1
ATOM 1117 C C . ARG A 1 147 ? 28.357 -5.998 -28.274 1.00 76.88 147 ARG A C 1
ATOM 1119 O O . ARG A 1 147 ? 28.774 -6.360 -29.374 1.00 76.88 147 ARG A O 1
ATOM 1126 N N . THR A 1 148 ? 28.426 -4.734 -27.864 1.00 68.19 148 THR A N 1
ATOM 1127 C CA . THR A 1 148 ? 29.050 -3.659 -28.647 1.00 68.19 148 THR A CA 1
ATOM 1128 C C . THR A 1 148 ? 30.587 -3.691 -28.541 1.00 68.19 148 THR A C 1
ATOM 1130 O O . THR A 1 148 ? 31.271 -3.220 -29.446 1.00 68.19 148 THR A O 1
ATOM 1133 N N . ASP A 1 149 ? 31.149 -4.332 -27.507 1.00 72.12 149 ASP A N 1
ATOM 1134 C CA . ASP A 1 149 ? 32.589 -4.533 -27.297 1.00 72.12 149 ASP A CA 1
ATOM 1135 C C . ASP A 1 149 ? 32.996 -5.999 -27.557 1.00 72.12 149 ASP A C 1
ATOM 1137 O O . ASP A 1 149 ? 33.061 -6.852 -26.664 1.00 72.12 149 ASP A O 1
ATOM 1141 N N . ARG A 1 150 ? 33.328 -6.295 -28.823 1.00 67.88 150 ARG A N 1
ATOM 1142 C CA . ARG A 1 150 ? 33.754 -7.635 -29.273 1.00 67.88 150 ARG A CA 1
ATOM 1143 C C . ARG A 1 150 ? 34.987 -8.178 -28.534 1.00 67.88 150 ARG A C 1
ATOM 1145 O O . ARG A 1 150 ? 35.202 -9.391 -28.561 1.00 67.88 150 ARG A O 1
ATOM 1152 N N . ARG A 1 151 ? 35.809 -7.321 -27.912 1.00 67.94 151 ARG A N 1
ATOM 1153 C CA . ARG A 1 151 ? 37.020 -7.730 -27.181 1.00 67.94 151 ARG A CA 1
ATOM 1154 C C . ARG A 1 151 ? 36.669 -8.212 -25.773 1.00 67.94 151 ARG A C 1
ATOM 1156 O O . ARG A 1 151 ? 37.173 -9.254 -25.356 1.00 67.94 151 ARG A O 1
ATOM 1163 N N . LYS A 1 152 ? 35.763 -7.517 -25.076 1.00 65.44 152 LYS A N 1
ATOM 1164 C CA . LYS A 1 152 ? 35.264 -7.935 -23.750 1.00 65.44 152 LYS A CA 1
ATOM 1165 C C . LYS A 1 152 ? 34.370 -9.175 -23.806 1.00 65.44 152 LYS A C 1
ATOM 1167 O O . LYS A 1 152 ? 34.438 -10.002 -22.900 1.00 65.44 152 LYS A O 1
ATOM 1172 N N . GLU A 1 153 ? 33.591 -9.345 -24.874 1.00 66.38 153 GLU A N 1
ATOM 1173 C CA . GLU A 1 153 ? 32.773 -10.552 -25.086 1.00 66.38 153 GLU A CA 1
ATOM 1174 C C . GLU A 1 153 ? 33.614 -11.827 -25.221 1.00 66.38 153 GLU A C 1
ATOM 1176 O O . GLU A 1 153 ? 33.289 -12.841 -24.605 1.00 66.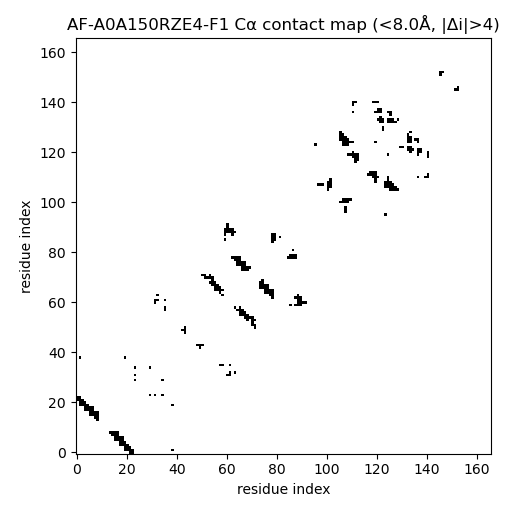38 153 GLU A O 1
ATOM 1181 N N . ARG A 1 154 ? 34.731 -11.780 -25.967 1.00 66.56 154 ARG A N 1
ATOM 1182 C CA . ARG A 1 154 ? 35.666 -12.922 -26.036 1.00 66.56 154 ARG A CA 1
ATOM 1183 C C . ARG A 1 154 ? 36.270 -13.227 -24.669 1.00 66.56 154 ARG A C 1
ATOM 1185 O O . ARG A 1 154 ? 36.207 -14.361 -24.218 1.00 66.56 154 ARG A O 1
ATOM 1192 N N . MET A 1 155 ? 36.749 -12.194 -23.975 1.00 65.38 155 MET A N 1
ATOM 1193 C CA . MET A 1 155 ? 37.386 -12.343 -22.666 1.00 65.38 155 MET A CA 1
ATOM 1194 C C . MET A 1 155 ? 36.459 -12.982 -21.616 1.00 65.38 155 MET A C 1
ATOM 1196 O O . MET A 1 155 ? 36.918 -13.803 -20.830 1.00 65.38 155 MET A O 1
ATOM 1200 N N . ARG A 1 156 ? 35.155 -12.656 -21.609 1.00 64.31 156 ARG A N 1
ATOM 1201 C CA . ARG A 1 156 ? 34.172 -13.285 -20.702 1.00 64.31 156 ARG A CA 1
ATOM 1202 C C . ARG A 1 156 ? 33.894 -14.751 -21.028 1.00 64.31 156 ARG A C 1
ATOM 1204 O O . ARG A 1 156 ? 33.809 -15.546 -20.098 1.00 64.31 156 ARG A O 1
ATOM 1211 N N . ARG A 1 157 ? 33.767 -15.113 -22.312 1.00 64.75 157 ARG A N 1
ATOM 1212 C CA . ARG A 1 157 ? 33.602 -16.520 -22.728 1.00 64.75 157 ARG A CA 1
ATOM 1213 C C . ARG A 1 157 ? 34.793 -17.370 -22.297 1.00 64.75 157 ARG A C 1
ATOM 1215 O O . ARG A 1 157 ? 34.601 -18.440 -21.729 1.00 64.75 157 ARG A O 1
ATOM 1222 N N . ASP A 1 158 ? 35.999 -16.847 -22.490 1.00 65.50 158 ASP A N 1
ATOM 1223 C CA . ASP A 1 158 ? 37.227 -17.549 -22.120 1.00 65.50 158 ASP A CA 1
ATOM 1224 C C . ASP A 1 158 ? 37.338 -17.724 -20.594 1.00 65.50 158 ASP A C 1
ATOM 1226 O O . ASP A 1 158 ? 37.768 -18.776 -20.124 1.00 65.50 158 ASP A O 1
ATOM 1230 N N . MET A 1 159 ? 36.904 -16.732 -19.806 1.00 60.28 159 MET A N 1
ATOM 1231 C CA . MET A 1 159 ? 36.890 -16.801 -18.336 1.00 60.28 159 MET A CA 1
ATOM 1232 C C . MET A 1 159 ? 35.873 -17.818 -17.805 1.00 60.28 159 MET A C 1
ATOM 1234 O O . MET A 1 159 ? 36.207 -18.595 -16.918 1.00 60.28 159 MET A O 1
ATOM 1238 N N . TRP A 1 160 ? 34.661 -17.841 -18.369 1.00 54.28 160 TRP A N 1
ATOM 1239 C CA . TRP A 1 160 ? 33.604 -18.775 -17.966 1.00 54.28 160 TRP A CA 1
ATOM 1240 C C . TRP A 1 160 ? 34.002 -20.231 -18.247 1.00 54.28 160 TRP A C 1
ATOM 1242 O O . TRP A 1 160 ? 33.822 -21.092 -17.393 1.00 54.28 160 TRP A O 1
ATOM 1252 N N . SER A 1 161 ? 34.662 -20.490 -19.385 1.00 59.31 161 SER A N 1
ATOM 1253 C CA . SER A 1 161 ? 35.171 -21.832 -19.718 1.00 59.31 161 SER A CA 1
ATOM 1254 C C . SER A 1 161 ? 36.224 -22.359 -18.736 1.00 59.31 161 SER A C 1
ATOM 1256 O O . SER A 1 161 ? 36.344 -23.562 -18.549 1.00 59.31 161 SER A O 1
ATOM 1258 N N . LYS A 1 162 ? 36.988 -21.469 -18.087 1.00 55.16 162 LYS A N 1
ATOM 1259 C CA . LYS A 1 162 ? 38.033 -21.855 -17.127 1.00 55.16 162 LYS A CA 1
ATOM 1260 C C . LYS A 1 162 ? 37.485 -22.156 -15.736 1.00 55.16 162 LYS A C 1
ATOM 1262 O O . LYS A 1 162 ? 38.129 -22.889 -14.999 1.00 55.16 162 LYS A O 1
ATOM 1267 N N . VAL A 1 163 ? 36.329 -21.593 -15.382 1.00 57.69 163 VAL A N 1
ATOM 1268 C CA . VAL A 1 163 ? 35.680 -21.811 -14.079 1.00 57.69 163 VAL A CA 1
ATOM 1269 C C . VAL A 1 163 ? 34.907 -23.135 -14.050 1.00 57.69 163 VAL A C 1
ATOM 1271 O O . VAL A 1 163 ? 34.800 -23.734 -12.992 1.00 57.69 163 VAL A O 1
ATOM 1274 N N . GLU A 1 164 ? 34.432 -23.639 -15.193 1.00 48.91 164 GLU A N 1
ATOM 1275 C CA . GLU A 1 164 ? 33.758 -24.950 -15.285 1.00 48.91 164 GLU A CA 1
ATOM 1276 C C . GLU A 1 164 ? 34.727 -26.151 -15.359 1.00 48.91 164 GLU A C 1
ATOM 1278 O O . GLU A 1 164 ? 34.292 -27.296 -15.281 1.00 48.91 164 GLU A O 1
ATOM 1283 N N . ILE A 1 165 ? 36.035 -25.907 -15.510 1.00 48.53 165 ILE A N 1
ATOM 1284 C CA . ILE A 1 165 ? 37.085 -26.946 -15.606 1.00 48.53 165 ILE A CA 1
ATOM 1285 C C . ILE A 1 165 ? 37.903 -27.050 -14.292 1.00 48.53 165 ILE A C 1
ATOM 1287 O O . ILE A 1 165 ? 38.875 -27.799 -14.223 1.00 48.53 165 ILE A O 1
ATOM 1291 N N . GLY A 1 166 ? 37.520 -26.308 -13.245 1.00 42.56 166 GLY A N 1
ATOM 1292 C CA . GLY A 1 166 ? 38.162 -26.315 -11.922 1.00 42.56 166 GLY A CA 1
ATOM 1293 C C . GLY A 1 166 ? 37.341 -27.031 -10.865 1.00 42.56 166 GLY A C 1
ATOM 1294 O O . GLY A 1 166 ? 36.146 -26.688 -10.742 1.00 42.56 166 GLY A O 1
#

Mean predicted aligned error: 11.32 Å

Organism: Sorangium cellulosum (NCBI:txid56)

Foldseek 3Di:
DKDWDWACDDPPDPDIDIDIDDDDDPPDPQDLLCVQVVSVVVCPVVPPPVLQRDQWGDDLANQAFIWGDPGNDTDGHQLVPDDPHDNGRDDDDDPDDAPPQDDPSQARDDQDDPDPPDGDADCRGGVVVPVVRRVVSVVVNVCVVVVVPPPNVVVVVVVVVVVVVD

pLDDT: mean 84.77, std 11.03, range [42.56, 96.0]

Sequence (166 aa):
MIHLQRCDLPPPSTDTLLVAEILLPDRSPLSLLEARQAVLDALTAELPFLERHLVLVDSVHDGLPVWLYDGQRRRLIERAALKGAAPGAEPMVRQLEVDPPGYLGLAGEPIRGPIERTLLVGRSVLPGLGQEGQLLAAWGAARLVTRTDRRKERMRRDMWSKVEIG

Radius of gyration: 23.94 Å; Cα contacts (8 Å, |Δi|>4): 192; chains: 1; bounding box: 56×44×57 Å

Solvent-accessible surface area (backbone atoms only — not comparable to full-atom values): 10018 Å² total; per-residue (Å²): 118,78,50,77,46,83,42,81,49,69,82,91,51,90,58,69,46,73,50,76,46,66,83,81,58,99,86,46,94,66,46,70,79,49,44,65,57,57,50,48,54,53,48,46,74,73,36,84,68,43,66,65,68,44,52,70,52,79,57,65,60,54,53,57,61,31,36,38,35,63,56,80,45,79,45,80,40,60,38,74,77,51,82,97,56,68,66,54,50,45,86,80,82,82,87,79,86,58,84,75,52,41,70,96,68,43,17,46,42,61,52,64,38,97,50,90,97,41,64,39,60,34,62,57,26,20,48,83,48,51,72,59,18,24,51,51,28,44,50,51,43,50,50,56,57,40,70,71,3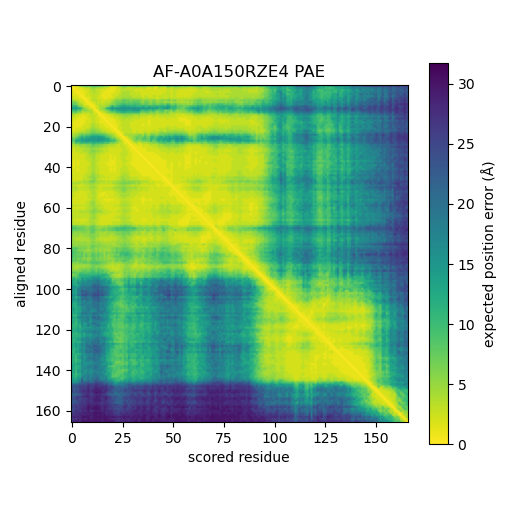4,70,68,60,46,51,54,52,54,58,51,54,59,55,59,78,76,104